Protein AF-A0A9W6SK07-F1 (afdb_monomer_lite)

InterPro domains:
  IPR013619 Domain of unknown function DUF1737 [PF08410] (26-72)

Organism: NCBI:txid1785913

Structure (mmCIF, N/CA/C/O backbone):
data_AF-A0A9W6SK07-F1
#
_entry.id   AF-A0A9W6SK07-F1
#
loop_
_atom_site.group_PDB
_atom_site.id
_atom_site.type_symbol
_atom_site.label_atom_id
_atom_site.label_alt_id
_atom_site.label_comp_id
_atom_site.label_asym_id
_atom_site.label_entity_id
_atom_site.label_seq_id
_atom_site.pdbx_PDB_ins_code
_atom_site.Cartn_x
_atom_site.Cartn_y
_atom_site.Cartn_z
_atom_site.occupancy
_atom_site.B_iso_or_equiv
_atom_site.auth_seq_id
_atom_site.auth_comp_id
_atom_site.auth_asym_id
_atom_site.auth_atom_id
_atom_site.pdbx_PDB_model_num
ATOM 1 N N . MET A 1 1 ? 60.818 29.210 5.467 1.00 47.91 1 MET A N 1
ATOM 2 C CA . MET A 1 1 ? 60.683 27.740 5.362 1.00 47.91 1 MET A CA 1
ATOM 3 C C . MET A 1 1 ? 59.824 27.239 6.520 1.00 47.91 1 MET A C 1
ATOM 5 O O . MET A 1 1 ? 60.347 26.644 7.450 1.00 47.91 1 MET A O 1
ATOM 9 N N . ALA A 1 2 ? 58.528 27.566 6.510 1.00 44.34 2 ALA A N 1
ATOM 10 C CA . ALA A 1 2 ? 57.595 27.171 7.565 1.00 44.34 2 ALA A CA 1
ATOM 11 C C . ALA A 1 2 ? 56.964 25.821 7.204 1.00 44.34 2 ALA A C 1
ATOM 13 O O . ALA A 1 2 ? 56.431 25.675 6.106 1.00 44.34 2 ALA A O 1
ATOM 14 N N . GLY A 1 3 ? 57.094 24.852 8.106 1.00 46.78 3 GLY A N 1
ATOM 15 C CA . GLY A 1 3 ? 56.412 23.567 8.042 1.00 46.78 3 GLY A CA 1
ATOM 16 C C . GLY A 1 3 ? 55.147 23.568 8.891 1.00 46.78 3 GLY A C 1
ATOM 17 O O . GLY A 1 3 ? 55.148 24.185 9.950 1.00 46.78 3 GLY A O 1
ATOM 18 N N . THR A 1 4 ? 54.138 22.869 8.376 1.00 46.56 4 THR A N 1
ATOM 19 C CA . THR A 1 4 ? 52.907 22.284 8.953 1.00 46.56 4 THR A CA 1
ATOM 20 C C . THR A 1 4 ? 51.986 22.088 7.738 1.00 46.56 4 THR A C 1
ATOM 22 O O . THR A 1 4 ? 52.040 22.875 6.802 1.00 46.56 4 THR A O 1
ATOM 25 N N . ASP A 1 5 ? 51.129 21.096 7.582 1.00 39.66 5 ASP A N 1
ATOM 26 C CA . ASP A 1 5 ? 50.663 19.962 8.368 1.00 39.66 5 ASP A CA 1
ATOM 27 C C . ASP A 1 5 ? 49.696 19.204 7.424 1.00 39.66 5 ASP A C 1
ATOM 29 O O . ASP A 1 5 ? 49.327 19.718 6.365 1.00 39.66 5 ASP A O 1
ATOM 33 N N . ALA A 1 6 ? 49.264 18.016 7.827 1.00 44.09 6 ALA A N 1
ATOM 34 C CA . ALA A 1 6 ? 48.234 17.191 7.208 1.00 44.09 6 ALA A CA 1
ATOM 35 C C . ALA A 1 6 ? 48.652 16.445 5.933 1.00 44.09 6 ALA A C 1
ATOM 37 O O . ALA A 1 6 ? 48.285 16.753 4.799 1.00 44.09 6 ALA A O 1
ATOM 38 N N . THR A 1 7 ? 49.321 15.321 6.175 1.00 49.91 7 THR A N 1
ATOM 39 C CA . THR A 1 7 ? 49.027 14.053 5.505 1.00 49.91 7 THR A CA 1
ATOM 40 C C . THR A 1 7 ? 47.510 13.918 5.304 1.00 49.91 7 THR A C 1
ATOM 42 O O . THR A 1 7 ? 46.787 13.498 6.206 1.00 49.91 7 THR A O 1
ATOM 45 N N . GLN A 1 8 ? 47.014 14.288 4.123 1.00 52.69 8 GLN A N 1
ATOM 46 C CA . GLN A 1 8 ? 45.656 13.980 3.688 1.00 52.69 8 GLN A CA 1
ATOM 47 C C . GLN A 1 8 ? 45.598 12.475 3.408 1.00 52.69 8 GLN A C 1
ATOM 49 O O . GLN A 1 8 ? 45.748 12.017 2.277 1.00 52.69 8 GLN A O 1
ATOM 54 N N . VAL A 1 9 ? 45.436 11.689 4.467 1.00 59.44 9 VAL A N 1
ATOM 55 C CA . VAL A 1 9 ? 45.020 10.295 4.347 1.00 59.44 9 VAL A CA 1
ATOM 56 C C . VAL A 1 9 ? 43.583 10.332 3.816 1.00 59.44 9 VAL A C 1
ATOM 58 O O . VAL A 1 9 ? 42.732 10.946 4.464 1.00 59.44 9 VAL A O 1
ATOM 61 N N . PRO A 1 10 ? 43.272 9.744 2.648 1.00 46.72 10 PRO A N 1
ATOM 62 C CA . PRO A 1 10 ? 41.904 9.740 2.158 1.00 46.72 10 PRO A CA 1
ATOM 63 C C . PRO A 1 10 ? 41.055 8.896 3.112 1.00 46.72 10 PRO A C 1
ATOM 65 O O . PRO A 1 10 ? 41.297 7.701 3.289 1.00 46.72 10 PRO A O 1
ATOM 68 N N . LEU A 1 11 ? 40.079 9.528 3.766 1.00 56.06 11 LEU A N 1
ATOM 69 C CA . LEU A 1 11 ? 39.110 8.823 4.597 1.00 56.06 11 LEU A CA 1
ATOM 70 C C . LEU A 1 11 ? 38.240 7.917 3.702 1.00 56.06 11 LEU A C 1
ATOM 72 O O . LEU A 1 11 ? 37.855 8.334 2.607 1.00 56.06 11 LEU A O 1
ATOM 76 N N . PRO A 1 12 ? 37.889 6.696 4.146 1.00 56.44 12 PRO A N 1
ATOM 77 C CA . PRO A 1 12 ? 37.256 5.675 3.306 1.00 56.44 12 PRO A CA 1
ATOM 78 C C . PRO A 1 12 ? 35.774 5.913 2.965 1.00 56.44 12 PRO A C 1
ATOM 80 O O . PRO A 1 12 ? 35.112 4.987 2.506 1.00 56.44 12 PRO A O 1
ATOM 83 N N . TRP A 1 13 ? 35.232 7.119 3.153 1.00 64.31 13 TRP A N 1
ATOM 84 C CA . TRP A 1 13 ? 33.907 7.478 2.639 1.00 64.31 13 TRP A CA 1
ATOM 85 C C . TRP A 1 13 ? 33.679 8.996 2.704 1.00 64.31 13 TRP A C 1
ATOM 87 O O . TRP A 1 13 ? 33.288 9.552 3.725 1.00 64.31 13 TRP A O 1
ATOM 97 N N . HIS A 1 14 ? 33.869 9.685 1.580 1.00 53.81 14 HIS A N 1
ATOM 98 C CA . HIS A 1 14 ? 33.173 10.944 1.329 1.00 53.81 14 HIS A CA 1
ATOM 99 C C . HIS A 1 14 ? 31.969 10.621 0.442 1.00 53.81 14 HIS A C 1
ATOM 101 O O . HIS A 1 14 ? 32.173 10.273 -0.724 1.00 53.81 14 HIS A O 1
ATOM 107 N N . PRO A 1 15 ? 30.720 10.725 0.926 1.00 53.84 15 PRO A N 1
ATOM 108 C CA . PRO A 1 15 ? 29.573 10.763 0.040 1.00 53.84 15 PRO A CA 1
ATOM 109 C C . PRO A 1 15 ? 29.569 12.146 -0.618 1.00 53.84 15 PRO A C 1
ATOM 111 O O . PRO A 1 15 ? 28.877 13.067 -0.189 1.00 53.84 15 PRO A O 1
ATOM 114 N N . GLY A 1 16 ? 30.422 12.314 -1.633 1.00 46.28 16 GLY A N 1
ATOM 115 C CA . GLY A 1 16 ? 30.288 13.401 -2.590 1.00 46.28 16 GLY A CA 1
ATOM 116 C C . GLY A 1 16 ? 28.865 13.381 -3.140 1.00 46.28 16 GLY A C 1
ATOM 117 O O . GLY A 1 16 ? 28.356 12.311 -3.464 1.00 46.28 16 GLY A O 1
ATOM 118 N N . GLY A 1 17 ? 28.240 14.561 -3.145 1.00 49.25 17 GLY A N 1
ATOM 119 C CA . GLY A 1 17 ? 26.863 14.857 -3.537 1.00 49.25 17 GLY A CA 1
ATOM 120 C C . GLY A 1 17 ? 26.086 13.700 -4.154 1.00 49.25 17 GLY A C 1
ATOM 121 O O . GLY A 1 17 ? 26.237 13.403 -5.337 1.00 49.25 17 GLY A O 1
ATOM 122 N N . VAL A 1 18 ? 25.194 13.105 -3.362 1.00 50.12 18 VAL A N 1
ATOM 123 C CA . VAL A 1 18 ? 24.133 12.253 -3.894 1.00 50.12 18 VAL A CA 1
ATOM 124 C C . VAL A 1 18 ? 23.152 13.187 -4.605 1.00 50.12 18 VAL A C 1
ATOM 126 O O . VAL A 1 18 ? 22.171 13.647 -4.028 1.00 50.12 18 VAL A O 1
ATOM 129 N N . THR A 1 19 ? 23.441 13.552 -5.852 1.00 48.47 19 THR A N 1
ATOM 130 C CA . THR A 1 19 ? 22.389 14.030 -6.746 1.00 48.47 19 THR A CA 1
ATOM 131 C C . THR A 1 19 ? 21.385 12.893 -6.818 1.00 48.47 19 THR A C 1
ATOM 133 O O . THR A 1 19 ? 21.758 11.757 -7.113 1.00 48.47 19 THR A O 1
ATOM 136 N N . HIS A 1 20 ? 20.141 13.162 -6.415 1.00 51.88 20 HIS A N 1
ATOM 137 C CA . HIS A 1 20 ? 19.074 12.173 -6.384 1.00 51.88 20 HIS A CA 1
ATOM 138 C C . HIS A 1 20 ? 19.005 11.510 -7.755 1.00 51.88 20 HIS A C 1
ATOM 140 O O . HIS A 1 20 ? 18.446 12.053 -8.707 1.00 51.88 20 HIS A O 1
ATOM 146 N N . ILE A 1 21 ? 19.582 10.315 -7.868 1.00 49.66 21 ILE A N 1
ATOM 147 C CA . ILE A 1 21 ? 19.198 9.412 -8.928 1.00 49.66 21 ILE A CA 1
ATOM 148 C C . ILE A 1 21 ? 17.754 9.107 -8.563 1.00 49.66 21 ILE A C 1
ATOM 150 O O . ILE A 1 21 ? 17.498 8.257 -7.711 1.00 49.66 21 ILE A O 1
ATOM 154 N N . GLU A 1 22 ? 16.811 9.846 -9.146 1.00 56.78 22 GLU A N 1
ATOM 155 C CA . GLU A 1 22 ? 15.392 9.507 -9.130 1.00 56.78 22 GLU A CA 1
ATOM 156 C C . GLU A 1 22 ? 15.208 8.232 -9.963 1.00 56.78 22 GLU A C 1
ATOM 158 O O . GLU A 1 22 ? 14.622 8.206 -11.045 1.00 56.78 22 GLU A O 1
ATOM 163 N N . ALA A 1 23 ? 15.847 7.157 -9.514 1.00 60.47 23 ALA A N 1
ATOM 164 C CA . ALA A 1 23 ? 15.542 5.811 -9.907 1.00 60.47 23 ALA A CA 1
ATOM 165 C C . ALA A 1 23 ? 14.227 5.499 -9.205 1.00 60.47 23 ALA A C 1
ATOM 167 O O . ALA A 1 23 ? 14.150 5.504 -7.973 1.00 60.47 23 ALA A O 1
ATOM 168 N N . ARG A 1 24 ? 13.176 5.273 -9.995 1.00 77.94 24 ARG A N 1
ATOM 169 C CA . ARG A 1 24 ? 11.880 4.850 -9.471 1.00 77.94 24 ARG A CA 1
ATOM 170 C C . ARG A 1 24 ? 12.101 3.637 -8.570 1.00 77.94 24 ARG A C 1
ATOM 172 O O . ARG A 1 24 ? 12.587 2.599 -9.020 1.00 77.94 24 ARG A O 1
ATOM 179 N N . LEU A 1 25 ? 11.782 3.785 -7.283 1.00 88.06 25 LEU A N 1
ATOM 180 C CA . LEU A 1 25 ? 11.914 2.699 -6.317 1.00 88.06 25 LE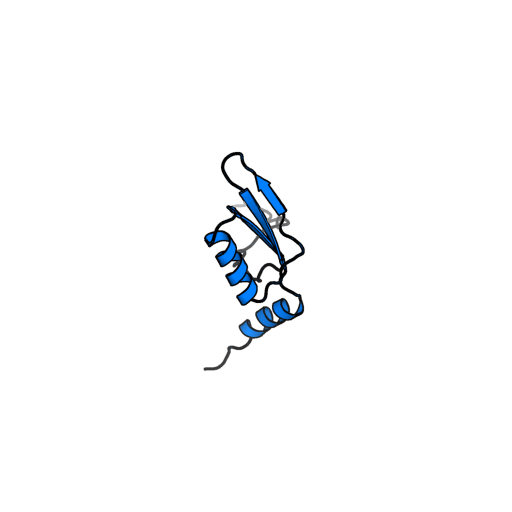U A CA 1
ATOM 181 C C . LEU A 1 25 ? 11.088 1.510 -6.800 1.00 88.06 25 LEU A C 1
ATOM 183 O O . LEU A 1 25 ? 9.891 1.658 -7.036 1.00 88.06 25 LEU A O 1
ATOM 187 N N . ARG A 1 26 ? 11.708 0.333 -6.933 1.00 92.31 26 ARG A N 1
ATOM 188 C CA . ARG A 1 26 ? 11.012 -0.872 -7.417 1.00 92.31 26 ARG A CA 1
ATOM 189 C C . ARG A 1 26 ? 9.984 -1.432 -6.446 1.00 92.31 26 ARG A C 1
ATOM 191 O O . ARG A 1 26 ? 9.222 -2.311 -6.813 1.00 92.31 26 ARG A O 1
ATOM 198 N N . TYR A 1 27 ? 9.987 -0.956 -5.214 1.00 94.50 27 TYR A N 1
ATOM 199 C CA . TYR A 1 27 ? 9.084 -1.398 -4.174 1.00 94.50 27 TYR A CA 1
ATOM 200 C C . TYR A 1 27 ? 8.658 -0.192 -3.356 1.00 94.50 27 TYR A C 1
ATOM 202 O O . TYR A 1 27 ? 9.496 0.635 -2.980 1.00 94.50 27 TYR A O 1
ATOM 210 N N . ARG A 1 28 ? 7.359 -0.091 -3.100 1.00 95.12 28 ARG A N 1
ATOM 211 C CA . ARG A 1 28 ? 6.759 0.944 -2.263 1.00 95.12 28 ARG A CA 1
ATOM 212 C C . ARG A 1 28 ? 5.678 0.307 -1.405 1.00 95.12 28 ARG A C 1
ATOM 214 O O . ARG A 1 28 ? 4.912 -0.514 -1.893 1.00 95.12 28 ARG A O 1
ATOM 221 N N . VAL A 1 29 ? 5.592 0.714 -0.145 1.00 97.69 29 VAL A N 1
ATOM 222 C CA . VAL A 1 29 ? 4.443 0.401 0.712 1.00 97.69 29 VAL A CA 1
ATOM 223 C C . VAL A 1 29 ? 3.729 1.703 0.998 1.00 97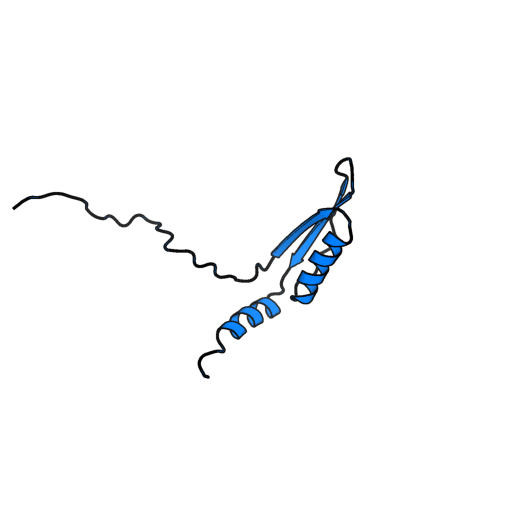.69 29 VAL A C 1
ATOM 225 O O . VAL A 1 29 ? 4.337 2.634 1.524 1.00 97.69 29 VAL A O 1
ATOM 228 N N . LEU A 1 30 ? 2.455 1.771 0.630 1.00 97.75 30 LEU A N 1
ATOM 229 C CA . LEU A 1 30 ? 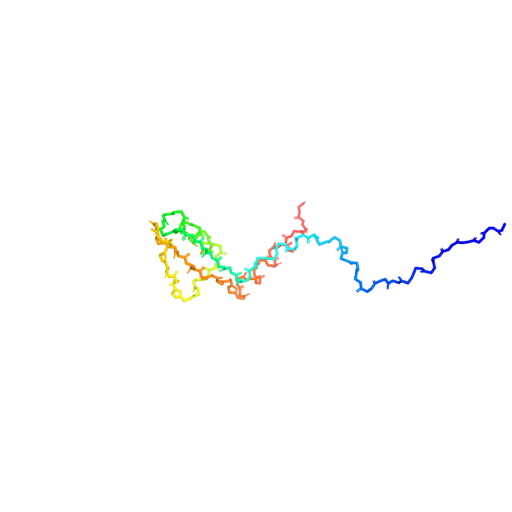1.579 2.858 1.030 1.00 97.75 30 LEU A CA 1
ATOM 230 C C . LEU A 1 30 ? 0.815 2.432 2.272 1.00 97.75 30 LEU A C 1
ATOM 232 O O . LEU A 1 30 ? 0.270 1.330 2.315 1.00 97.75 30 LEU A O 1
ATOM 236 N N . THR A 1 31 ? 0.747 3.323 3.2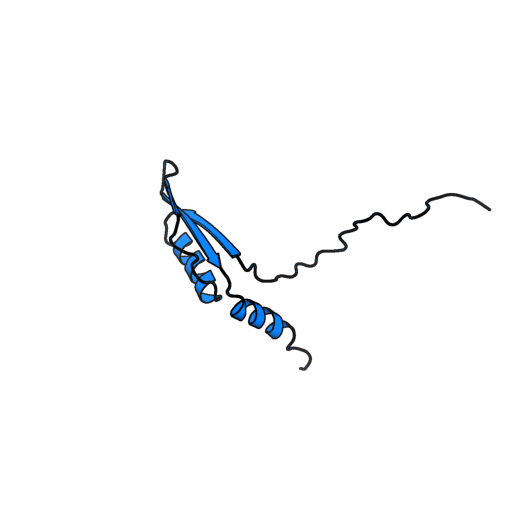54 1.00 97.81 31 THR A N 1
ATOM 237 C CA . THR A 1 31 ? -0.110 3.167 4.426 1.00 97.81 31 THR A CA 1
ATOM 238 C C . THR A 1 31 ? -1.016 4.383 4.582 1.00 97.81 31 THR A C 1
ATOM 240 O O . THR A 1 31 ? -0.697 5.480 4.111 1.00 97.81 31 THR A O 1
ATOM 243 N N . GLY A 1 32 ? -2.181 4.193 5.188 1.00 97.38 32 GLY A N 1
ATOM 244 C CA . GLY A 1 32 ? -3.118 5.279 5.457 1.00 97.38 32 GLY A CA 1
ATOM 245 C C . GLY A 1 32 ? -4.514 4.769 5.796 1.00 97.38 32 GLY A C 1
ATOM 246 O O . GLY A 1 32 ? -4.720 3.560 5.822 1.00 97.38 32 GLY A O 1
ATOM 247 N N . PRO A 1 33 ? -5.464 5.669 6.081 1.00 97.75 33 PRO A N 1
ATOM 248 C CA . PRO A 1 33 ? -6.852 5.291 6.314 1.00 97.75 33 PRO A CA 1
ATOM 249 C C . PRO A 1 33 ? -7.470 4.578 5.110 1.00 97.75 33 PRO A C 1
ATOM 251 O O . PRO A 1 33 ? -7.081 4.842 3.973 1.00 97.75 33 PRO A O 1
ATOM 254 N N . ASP A 1 34 ? -8.452 3.716 5.360 1.00 97.31 34 ASP A N 1
ATOM 255 C C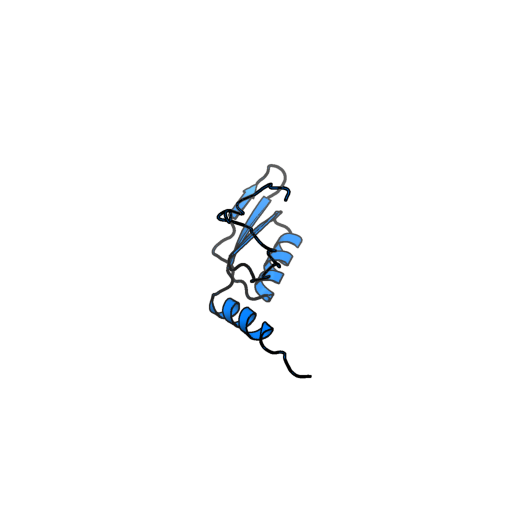A . ASP A 1 34 ? -9.285 3.126 4.307 1.00 97.31 34 ASP A CA 1
ATOM 256 C C . ASP A 1 34 ? -10.267 4.171 3.756 1.00 97.31 34 ASP A C 1
ATOM 258 O O . ASP A 1 34 ? -11.416 4.280 4.190 1.00 97.31 34 ASP A O 1
ATOM 262 N N . ASP A 1 35 ? -9.769 5.025 2.861 1.00 97.50 35 ASP A N 1
ATOM 263 C CA . ASP A 1 35 ? -10.523 6.123 2.270 1.00 97.50 35 ASP A CA 1
ATOM 264 C C . ASP A 1 35 ? -10.211 6.340 0.779 1.00 97.50 35 ASP A C 1
ATOM 266 O O . ASP A 1 35 ? -9.308 5.751 0.176 1.00 97.50 35 ASP A O 1
ATOM 270 N N . ALA A 1 36 ? -10.985 7.234 0.159 1.00 98.06 36 ALA A N 1
ATOM 271 C CA . ALA A 1 36 ? -10.825 7.579 -1.249 1.00 98.06 36 ALA A CA 1
ATOM 272 C C . ALA A 1 36 ? -9.457 8.213 -1.563 1.00 98.06 36 ALA A C 1
ATOM 274 O O . ALA A 1 36 ? -9.016 8.175 -2.714 1.00 98.06 36 ALA A O 1
ATOM 275 N N . GLU A 1 37 ? -8.785 8.821 -0.581 1.00 97.81 37 GLU A N 1
ATOM 276 C CA . GLU A 1 37 ? -7.465 9.408 -0.783 1.00 97.81 37 GLU A CA 1
ATOM 277 C C . GLU A 1 37 ? -6.387 8.335 -0.895 1.00 97.81 37 GLU A C 1
ATOM 279 O O . GLU A 1 37 ? -5.561 8.390 -1.811 1.00 97.81 37 GLU A O 1
ATOM 284 N N . PHE A 1 38 ? -6.439 7.330 -0.022 1.00 97.44 38 PHE A N 1
ATOM 285 C CA . PHE A 1 38 ? -5.584 6.156 -0.100 1.00 97.44 38 PHE A CA 1
ATOM 286 C C . PHE A 1 38 ? -5.775 5.420 -1.428 1.00 97.44 38 PHE A C 1
ATOM 288 O O . PHE A 1 38 ? -4.792 5.202 -2.144 1.00 97.44 38 PHE A O 1
ATOM 295 N N . CYS A 1 39 ? -7.026 5.133 -1.806 1.00 97.38 39 CYS A N 1
ATOM 296 C CA . CYS A 1 39 ? -7.342 4.489 -3.083 1.00 97.38 39 CYS A CA 1
ATOM 297 C C . CYS A 1 39 ? -6.758 5.262 -4.271 1.00 97.38 39 CYS A C 1
ATOM 299 O O . CYS A 1 39 ? -6.114 4.667 -5.131 1.00 97.38 39 CYS A O 1
ATOM 301 N N . ARG A 1 40 ? -6.883 6.596 -4.285 1.00 98.31 40 ARG A N 1
ATOM 302 C CA . ARG A 1 40 ? -6.318 7.435 -5.353 1.00 98.31 40 ARG A CA 1
ATOM 303 C C . ARG A 1 40 ? -4.797 7.336 -5.441 1.00 98.31 40 ARG A C 1
ATOM 305 O O . ARG A 1 40 ? -4.266 7.254 -6.542 1.00 98.31 40 ARG A O 1
ATOM 312 N N . ARG A 1 41 ? -4.082 7.339 -4.308 1.00 97.62 41 ARG A N 1
ATOM 313 C CA . ARG A 1 41 ? -2.613 7.198 -4.313 1.00 97.62 41 ARG A CA 1
ATOM 314 C C . ARG A 1 41 ? -2.178 5.838 -4.862 1.00 97.62 41 ARG A C 1
ATOM 316 O O . ARG A 1 41 ? -1.185 5.773 -5.582 1.00 97.62 41 ARG A O 1
ATOM 323 N N . VAL A 1 42 ? -2.919 4.775 -4.547 1.00 97.50 42 VAL A N 1
ATOM 324 C CA . VAL A 1 42 ? -2.691 3.442 -5.124 1.00 97.50 42 VAL A CA 1
ATOM 325 C C . VAL A 1 42 ? -2.943 3.463 -6.635 1.00 97.50 42 VAL A C 1
ATOM 327 O O . VAL A 1 42 ? -2.073 3.022 -7.381 1.00 97.50 42 VAL A O 1
ATOM 330 N N . SER A 1 43 ? -4.063 4.037 -7.093 1.00 97.50 43 SER A N 1
ATOM 331 C CA . SER A 1 43 ? -4.384 4.166 -8.524 1.00 97.50 43 SER A CA 1
ATOM 332 C C . SER A 1 43 ? -3.304 4.907 -9.311 1.00 97.50 43 SER A C 1
ATOM 334 O O . SER A 1 43 ? -2.886 4.414 -10.351 1.00 97.50 43 SER A O 1
ATOM 336 N N . ILE A 1 44 ? -2.791 6.027 -8.791 1.00 97.12 44 ILE A N 1
ATOM 337 C CA . ILE A 1 44 ? -1.720 6.800 -9.445 1.00 97.12 44 ILE A CA 1
ATOM 338 C C . ILE A 1 44 ? -0.467 5.938 -9.646 1.00 97.12 44 ILE A C 1
ATOM 340 O O . ILE A 1 44 ? 0.110 5.916 -10.727 1.00 97.12 44 ILE A O 1
ATOM 344 N N . LEU A 1 45 ? -0.054 5.172 -8.630 1.00 95.44 45 LEU A N 1
ATOM 345 C CA . LEU A 1 45 ? 1.096 4.280 -8.791 1.00 95.44 45 LEU A CA 1
ATOM 346 C C . LEU A 1 45 ? 0.815 3.157 -9.797 1.00 95.44 45 LEU A C 1
ATOM 348 O O . LEU A 1 45 ? 1.722 2.761 -10.527 1.00 95.44 45 LEU A O 1
ATOM 352 N N . MET A 1 46 ? -0.415 2.647 -9.854 1.00 95.88 46 MET A N 1
ATOM 353 C CA . MET A 1 46 ? -0.792 1.655 -10.862 1.00 95.88 46 MET A CA 1
ATOM 354 C C . MET A 1 46 ? -0.723 2.229 -12.283 1.00 95.88 46 MET A C 1
ATOM 356 O O . MET A 1 46 ? -0.206 1.566 -13.179 1.00 95.88 46 MET A O 1
ATOM 360 N N . GLU 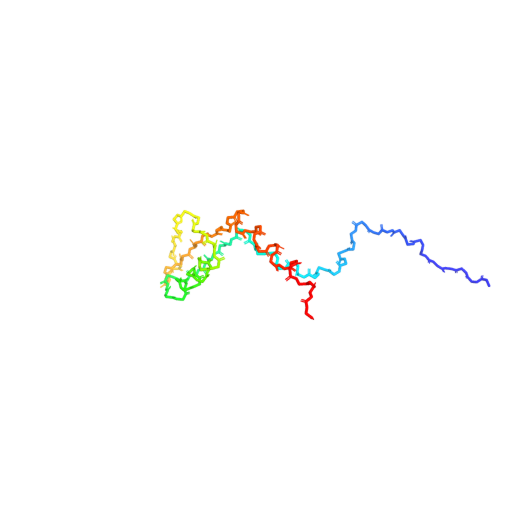A 1 47 ? -1.168 3.470 -12.480 1.00 95.31 47 GLU A N 1
ATOM 361 C CA . GLU A 1 47 ? -1.040 4.199 -13.751 1.00 95.31 47 GLU A CA 1
ATOM 362 C C . GLU A 1 47 ? 0.428 4.434 -14.136 1.00 95.31 47 GLU A C 1
ATOM 364 O O . GLU A 1 47 ? 0.786 4.312 -15.307 1.00 95.31 47 GLU A O 1
ATOM 369 N N . ASP A 1 48 ? 1.306 4.650 -13.153 1.00 91.81 48 ASP A N 1
ATOM 370 C CA . ASP A 1 48 ? 2.754 4.741 -13.370 1.00 91.81 48 ASP A CA 1
ATOM 371 C C . ASP A 1 48 ? 3.398 3.389 -13.759 1.00 91.81 48 ASP A C 1
ATOM 373 O O . ASP A 1 48 ? 4.599 3.325 -14.048 1.00 91.81 48 ASP A O 1
ATOM 377 N N . GLY A 1 49 ? 2.647 2.285 -13.757 1.00 93.69 49 GLY A N 1
ATOM 378 C CA . GLY A 1 49 ? 3.126 0.942 -14.098 1.00 93.69 49 GLY A CA 1
ATOM 379 C C . GLY A 1 49 ? 3.594 0.117 -12.899 1.00 93.69 49 GLY A C 1
ATOM 380 O O . GLY A 1 49 ? 4.303 -0.873 -13.077 1.00 93.69 49 GLY A O 1
ATOM 381 N N . TYR A 1 50 ? 3.248 0.518 -11.673 1.00 95.44 50 TYR A N 1
ATOM 382 C CA . TYR A 1 50 ? 3.372 -0.380 -10.527 1.00 95.44 50 TYR A CA 1
ATOM 383 C C . TYR A 1 50 ? 2.240 -1.416 -10.514 1.00 95.44 50 TYR A C 1
ATOM 385 O O . TYR A 1 50 ? 1.117 -1.163 -10.937 1.00 95.44 50 TYR A O 1
ATOM 393 N N . GLU A 1 51 ? 2.518 -2.574 -9.932 1.00 96.88 51 GLU A N 1
ATOM 394 C CA . GLU A 1 51 ? 1.561 -3.654 -9.722 1.00 96.88 51 GLU A CA 1
ATOM 395 C C . GLU A 1 51 ? 1.336 -3.885 -8.227 1.00 96.88 51 GLU A C 1
ATOM 397 O O . GLU A 1 51 ? 2.239 -3.687 -7.406 1.00 96.88 51 GLU A O 1
ATOM 402 N N . LEU A 1 52 ? 0.129 -4.324 -7.859 1.00 97.81 52 LEU A N 1
ATOM 403 C CA . LEU A 1 52 ? -0.185 -4.692 -6.481 1.00 97.81 52 LEU A CA 1
ATOM 404 C C . LEU A 1 52 ? 0.576 -5.957 -6.088 1.00 97.81 52 LEU A C 1
ATOM 406 O O . LEU A 1 52 ? 0.481 -6.994 -6.744 1.00 97.81 52 LEU A O 1
ATOM 410 N N . HIS A 1 53 ? 1.292 -5.890 -4.972 1.00 97.44 53 HIS A N 1
ATOM 411 C CA . HIS A 1 53 ? 1.956 -7.050 -4.404 1.00 97.44 53 HIS A CA 1
ATOM 412 C C . HIS A 1 53 ? 1.056 -7.715 -3.357 1.00 97.44 53 HIS A C 1
ATOM 414 O O . HIS A 1 53 ? 1.085 -7.364 -2.174 1.00 97.44 53 HIS A O 1
ATOM 420 N N . GLY A 1 54 ? 0.278 -8.700 -3.809 1.00 96.50 54 GLY A N 1
ATOM 421 C CA . GLY A 1 54 ? -0.627 -9.473 -2.960 1.00 96.50 54 GLY A CA 1
ATOM 422 C C . GLY A 1 54 ? -1.780 -8.647 -2.380 1.00 96.50 54 GLY A C 1
ATOM 423 O O . GLY A 1 54 ? -2.053 -7.527 -2.814 1.00 96.50 54 GLY A O 1
ATOM 424 N N . SER A 1 55 ? -2.466 -9.231 -1.397 1.00 97.44 55 SER A N 1
ATOM 425 C CA . SER A 1 55 ? -3.610 -8.601 -0.734 1.00 97.44 55 SER A CA 1
ATOM 426 C C . SER A 1 55 ? -3.183 -7.473 0.217 1.00 97.44 55 SER A C 1
ATOM 428 O O . SER A 1 55 ? -2.130 -7.583 0.856 1.00 97.44 55 SER A O 1
ATOM 430 N N . PRO A 1 56 ? -4.011 -6.424 0.381 1.00 97.25 56 PRO A N 1
ATOM 431 C CA . PRO A 1 56 ? -3.771 -5.390 1.379 1.00 97.25 56 PRO A CA 1
ATOM 432 C C . PRO A 1 56 ? -3.808 -5.971 2.793 1.00 97.25 56 PRO A C 1
ATOM 434 O O . PRO A 1 56 ? -4.548 -6.913 3.085 1.00 97.25 56 PRO A O 1
ATOM 437 N N . SER A 1 57 ? -3.035 -5.369 3.692 1.00 98.06 57 SER A N 1
ATOM 438 C CA . SER A 1 57 ? -3.140 -5.610 5.132 1.00 98.06 57 SER A CA 1
ATOM 439 C C . SER A 1 57 ? -4.013 -4.534 5.767 1.00 98.06 57 SER A C 1
ATOM 441 O O . SER A 1 57 ? -3.817 -3.350 5.504 1.00 98.06 57 SER A O 1
ATOM 443 N N . LEU A 1 58 ? -4.958 -4.940 6.612 1.00 97.75 58 LEU A N 1
ATOM 444 C CA . LEU A 1 58 ? -5.885 -4.047 7.305 1.00 97.75 58 LEU A CA 1
ATOM 445 C C . LEU A 1 58 ? -5.694 -4.182 8.814 1.00 97.75 58 LEU A C 1
ATOM 447 O O . LEU A 1 58 ? -5.614 -5.293 9.338 1.00 97.75 58 LEU A O 1
ATOM 451 N N . THR A 1 59 ? -5.646 -3.056 9.515 1.00 97.81 59 THR A N 1
ATOM 452 C CA . THR A 1 59 ? -5.657 -3.001 10.981 1.00 97.81 59 THR A CA 1
ATOM 453 C C . THR A 1 59 ? -6.555 -1.864 11.449 1.00 97.81 59 THR A C 1
ATOM 455 O O . THR A 1 59 ? -6.790 -0.922 10.703 1.00 97.81 59 THR A O 1
ATOM 458 N N . HIS A 1 60 ? -7.078 -1.930 12.668 1.00 96.88 60 HIS A N 1
ATOM 459 C CA . HIS A 1 60 ? -7.880 -0.853 13.246 1.00 96.88 60 HIS A CA 1
ATOM 460 C C . HIS A 1 60 ? -7.044 -0.111 14.293 1.00 96.88 60 HIS A C 1
ATOM 462 O O . HIS A 1 60 ? -6.539 -0.741 15.222 1.00 96.88 60 HIS A O 1
ATOM 468 N N . ASP A 1 61 ? -6.894 1.210 14.167 1.00 93.81 61 ASP A N 1
ATOM 469 C CA . ASP A 1 61 ? -6.074 2.025 15.089 1.00 93.81 61 ASP A CA 1
ATOM 470 C C . ASP A 1 61 ? -6.828 2.481 16.355 1.00 93.81 61 ASP A C 1
ATOM 472 O O . ASP A 1 61 ? -6.271 3.166 17.210 1.00 93.81 61 ASP A O 1
ATOM 476 N N . GLY A 1 62 ? -8.100 2.091 16.484 1.00 95.88 62 GLY A N 1
ATOM 477 C CA . GLY A 1 62 ? -9.001 2.519 17.558 1.00 95.88 62 GLY A CA 1
ATOM 478 C C . GLY A 1 62 ? -9.974 3.621 17.136 1.00 95.88 62 GLY A C 1
ATOM 479 O O . GLY A 1 62 ? -10.973 3.825 17.822 1.00 95.88 62 GLY A O 1
ATOM 480 N N . GLN A 1 63 ? -9.746 4.272 15.994 1.00 95.44 63 GLN A N 1
ATOM 481 C CA . GLN A 1 63 ? -10.640 5.284 15.422 1.00 95.44 63 GLN A CA 1
ATOM 482 C C . GLN A 1 63 ? -11.083 4.944 13.997 1.00 95.44 63 GLN A C 1
ATOM 484 O O . GLN A 1 63 ? -12.205 5.272 13.609 1.00 95.44 63 GLN A O 1
ATOM 489 N N . ARG A 1 64 ? -10.210 4.320 13.207 1.00 96.25 64 ARG A N 1
ATOM 490 C CA . ARG A 1 64 ? -10.439 4.005 11.796 1.00 96.25 64 ARG A CA 1
ATOM 491 C C . ARG A 1 64 ? -9.644 2.778 11.363 1.00 96.25 64 ARG A C 1
ATOM 493 O O . ARG A 1 64 ? -8.693 2.347 12.018 1.00 96.25 64 ARG A O 1
ATOM 500 N N . VAL A 1 65 ? -10.035 2.226 10.220 1.00 97.88 65 VAL A N 1
ATOM 501 C CA . VAL A 1 65 ? -9.260 1.189 9.538 1.00 97.88 65 VAL A CA 1
ATOM 502 C C . VAL A 1 65 ? -8.067 1.842 8.847 1.00 97.88 65 VAL A C 1
ATOM 504 O O . VAL A 1 65 ? -8.216 2.828 8.128 1.00 97.88 65 VAL A O 1
ATOM 507 N N . ILE A 1 66 ? -6.887 1.282 9.081 1.00 98.19 66 ILE A N 1
ATOM 508 C CA . ILE A 1 66 ? -5.631 1.606 8.423 1.00 98.19 66 ILE A CA 1
ATOM 509 C C . ILE A 1 66 ? -5.288 0.469 7.466 1.00 98.19 66 ILE A C 1
ATOM 511 O O . ILE A 1 66 ? -5.215 -0.699 7.857 1.00 98.19 66 ILE A O 1
ATOM 515 N N . VAL A 1 67 ? -5.048 0.837 6.216 1.00 98.38 67 VAL A N 1
ATOM 516 C CA . VAL A 1 67 ? -4.627 -0.043 5.134 1.00 98.38 67 VAL A CA 1
ATOM 517 C C . VAL A 1 67 ? -3.125 0.082 4.946 1.00 98.38 67 VAL A C 1
ATOM 519 O O . VAL A 1 67 ? -2.562 1.176 5.017 1.00 98.38 67 VAL A O 1
ATOM 522 N N . ALA A 1 68 ? -2.479 -1.038 4.657 1.00 98.19 68 ALA A N 1
ATOM 523 C CA . ALA A 1 68 ? -1.156 -1.090 4.070 1.00 98.19 68 ALA A CA 1
ATOM 524 C C . ALA A 1 68 ? -1.222 -1.884 2.762 1.00 98.19 68 ALA A C 1
ATOM 526 O O . ALA A 1 68 ? -1.649 -3.039 2.755 1.00 98.19 68 ALA A O 1
ATOM 527 N N . GLN A 1 69 ? -0.775 -1.277 1.664 1.00 98.56 69 GLN A N 1
ATOM 528 C CA . GLN A 1 69 ? -0.676 -1.930 0.361 1.00 98.56 69 GLN A CA 1
ATOM 529 C C . GLN A 1 69 ? 0.753 -1.815 -0.158 1.00 98.56 69 GLN A C 1
ATOM 531 O O . GLN A 1 69 ? 1.300 -0.718 -0.290 1.00 98.56 69 GLN A O 1
ATOM 536 N N . ALA A 1 70 ? 1.348 -2.962 -0.471 1.00 98.25 70 ALA A N 1
ATOM 537 C CA . ALA A 1 70 ? 2.625 -3.032 -1.160 1.00 98.25 70 ALA A CA 1
ATOM 538 C C . ALA A 1 70 ? 2.412 -2.963 -2.678 1.00 98.25 70 ALA A C 1
ATOM 540 O O . ALA A 1 70 ? 1.497 -3.592 -3.216 1.00 98.25 70 ALA A O 1
ATOM 541 N N . LEU A 1 71 ? 3.273 -2.213 -3.359 1.00 97.88 71 LEU A N 1
ATOM 542 C CA . LEU A 1 71 ? 3.321 -2.090 -4.808 1.00 97.88 71 LEU A CA 1
ATOM 543 C C . LEU A 1 71 ? 4.746 -2.323 -5.310 1.00 97.88 71 LEU A C 1
ATOM 545 O O . LEU A 1 71 ? 5.718 -1.839 -4.717 1.00 97.88 71 LEU A O 1
ATOM 549 N N . VAL A 1 72 ? 4.865 -3.040 -6.421 1.00 96.88 72 VAL A N 1
ATOM 550 C CA . VAL A 1 72 ? 6.138 -3.361 -7.072 1.00 96.88 72 VAL A CA 1
ATOM 551 C C . VAL A 1 72 ? 6.180 -2.762 -8.468 1.00 96.88 72 VAL A C 1
ATOM 553 O O . VAL A 1 72 ? 5.189 -2.801 -9.180 1.00 96.88 72 VAL A O 1
ATOM 556 N N . LEU A 1 73 ? 7.317 -2.196 -8.868 1.00 94.88 73 LEU A N 1
ATOM 557 C CA . LEU A 1 73 ? 7.570 -1.848 -10.263 1.00 94.88 73 LEU A CA 1
ATOM 558 C C . LEU A 1 73 ? 8.250 -3.051 -10.914 1.00 94.88 73 LEU A C 1
ATOM 560 O O . LEU A 1 73 ? 9.387 -3.371 -10.527 1.00 94.88 73 LEU A O 1
ATOM 564 N N . PRO A 1 74 ? 7.603 -3.720 -11.879 1.00 92.00 74 PRO A N 1
ATOM 565 C CA . PRO A 1 74 ? 8.206 -4.857 -12.543 1.00 92.00 74 PRO A CA 1
ATOM 566 C C . PRO A 1 74 ? 9.543 -4.484 -13.202 1.00 92.00 74 PRO A C 1
ATOM 568 O O . PRO A 1 74 ? 9.705 -3.364 -13.701 1.00 92.00 74 PRO A O 1
ATOM 571 N N . PRO A 1 75 ? 10.524 -5.406 -13.254 1.00 83.88 75 PRO A N 1
ATOM 572 C CA . PRO A 1 75 ? 11.831 -5.126 -13.846 1.00 83.88 75 PRO A CA 1
ATOM 573 C C . PRO A 1 75 ? 11.755 -4.628 -15.293 1.00 83.88 75 PRO A C 1
ATOM 575 O O . PRO A 1 75 ? 12.572 -3.799 -15.684 1.00 83.88 75 PRO A O 1
ATOM 578 N N . TYR A 1 76 ? 10.775 -5.097 -16.071 1.00 78.38 76 TYR A N 1
ATOM 579 C CA . TYR A 1 76 ? 10.608 -4.687 -17.463 1.00 78.38 76 TYR A CA 1
ATOM 580 C C . TYR A 1 76 ? 10.174 -3.217 -17.594 1.00 78.38 76 TYR A C 1
ATOM 582 O O . TYR A 1 76 ? 10.706 -2.519 -18.453 1.00 78.38 76 TYR A O 1
ATOM 590 N N . GLU A 1 77 ? 9.315 -2.703 -16.706 1.00 78.94 77 GLU A N 1
ATOM 591 C CA . GLU A 1 77 ? 8.961 -1.272 -16.667 1.00 78.94 77 GLU A CA 1
ATOM 592 C C . GLU A 1 77 ? 10.098 -0.412 -16.100 1.00 78.94 77 GLU A C 1
ATOM 594 O O . GLU A 1 77 ? 10.381 0.688 -16.585 1.00 78.94 77 GLU A O 1
ATOM 599 N N . ALA A 1 78 ? 10.827 -0.931 -15.107 1.00 66.38 78 ALA A N 1
ATOM 600 C CA . ALA A 1 78 ? 11.967 -0.229 -14.524 1.00 66.38 78 ALA A CA 1
ATOM 601 C C . ALA A 1 78 ? 13.081 0.034 -15.558 1.00 66.38 78 ALA A C 1
ATOM 603 O O . ALA A 1 78 ? 13.732 1.080 -15.510 1.00 66.38 78 ALA A O 1
ATOM 604 N N . VAL A 1 79 ? 13.281 -0.874 -16.521 1.00 61.75 79 VAL A N 1
ATOM 605 C CA . VAL A 1 79 ? 14.248 -0.688 -17.617 1.00 61.75 79 VAL A CA 1
ATOM 606 C C . VAL A 1 79 ? 13.798 0.412 -18.582 1.00 61.75 79 VAL A C 1
ATOM 608 O O . VAL A 1 79 ? 14.622 1.256 -18.939 1.00 61.75 79 VAL A O 1
ATOM 611 N N . ARG A 1 80 ? 12.503 0.483 -18.934 1.00 60.03 80 ARG A N 1
ATOM 612 C CA . ARG A 1 80 ? 11.963 1.540 -19.818 1.00 60.03 80 ARG A CA 1
ATOM 613 C C . ARG A 1 80 ? 12.214 2.933 -19.246 1.00 60.03 80 ARG A C 1
ATOM 615 O O . ARG A 1 80 ? 12.712 3.807 -19.948 1.00 60.03 80 ARG A O 1
ATOM 622 N N . SER A 1 81 ? 12.000 3.095 -17.940 1.00 55.75 81 SER A N 1
ATOM 623 C CA . SER A 1 81 ? 12.237 4.369 -17.245 1.00 55.75 81 SER A CA 1
ATOM 624 C C . SER A 1 81 ? 13.711 4.813 -17.192 1.00 55.75 81 SER A C 1
ATOM 626 O O . SER A 1 81 ? 13.999 5.971 -16.886 1.00 55.75 81 SER A O 1
ATOM 628 N N . ARG A 1 82 ? 14.658 3.908 -17.486 1.00 54.34 82 ARG A N 1
ATOM 629 C CA . ARG A 1 82 ? 16.097 4.207 -17.525 1.00 54.34 82 ARG A CA 1
ATOM 630 C C . ARG A 1 82 ? 16.566 4.618 -18.920 1.00 54.34 82 ARG A C 1
ATOM 632 O O . ARG A 1 82 ? 17.443 5.470 -19.032 1.00 54.34 82 ARG A O 1
ATOM 639 N N . THR A 1 83 ? 15.985 4.028 -19.962 1.00 52.16 83 THR A N 1
ATOM 640 C CA . THR A 1 83 ? 16.360 4.293 -21.358 1.00 52.16 83 THR A CA 1
ATOM 641 C C . THR A 1 83 ? 15.750 5.594 -21.884 1.00 52.16 83 THR A C 1
ATOM 643 O O . THR A 1 83 ? 16.420 6.305 -22.626 1.00 52.16 83 THR A O 1
ATOM 646 N N . ASP A 1 84 ? 14.551 5.961 -21.427 1.00 53.28 84 ASP A N 1
ATOM 647 C CA . ASP A 1 84 ? 13.845 7.182 -21.855 1.00 53.28 84 ASP A CA 1
ATOM 648 C C . ASP A 1 84 ? 14.594 8.479 -21.482 1.00 53.28 84 ASP A C 1
ATOM 650 O O . ASP A 1 84 ? 14.591 9.458 -22.213 1.00 53.28 84 ASP A O 1
ATOM 654 N N . ARG A 1 85 ? 15.380 8.457 -20.396 1.00 53.62 85 ARG A N 1
ATOM 655 C CA . ARG A 1 85 ? 16.198 9.608 -19.969 1.00 53.62 85 ARG A CA 1
ATOM 656 C C . ARG A 1 85 ? 17.531 9.755 -20.718 1.00 53.62 85 ARG A C 1
ATOM 658 O O . ARG A 1 85 ? 18.246 10.723 -20.486 1.00 53.62 85 ARG A O 1
ATOM 665 N N . THR A 1 86 ? 17.897 8.775 -21.550 1.00 53.22 86 THR A N 1
ATOM 666 C CA . THR A 1 86 ? 19.120 8.816 -22.382 1.00 53.22 86 THR A CA 1
ATOM 667 C C . THR A 1 86 ? 18.806 9.236 -23.824 1.00 53.22 86 THR A C 1
ATOM 669 O O . THR A 1 86 ? 19.720 9.447 -24.616 1.00 53.22 86 THR A O 1
ATOM 672 N N . ALA A 1 87 ? 17.526 9.396 -24.168 1.00 50.47 87 ALA A N 1
ATOM 673 C CA . ALA A 1 87 ? 17.086 9.918 -25.453 1.00 50.47 87 ALA A CA 1
ATOM 674 C C . ALA A 1 87 ? 16.769 11.421 -25.353 1.00 50.47 87 ALA A C 1
ATOM 676 O O . ALA A 1 87 ? 15.635 11.828 -25.556 1.00 50.47 87 ALA A O 1
ATOM 677 N N . ASP A 1 88 ? 17.784 12.232 -25.041 1.00 52.88 88 ASP A N 1
ATOM 678 C CA . ASP A 1 88 ? 17.962 13.521 -25.721 1.00 52.88 88 ASP A CA 1
ATOM 679 C C . ASP A 1 88 ? 19.441 13.946 -25.656 1.00 52.88 88 ASP A C 1
ATOM 681 O O . ASP A 1 88 ? 19.968 14.327 -24.606 1.00 52.88 88 ASP A O 1
ATOM 685 N N . PRO A 1 89 ? 20.154 13.786 -26.778 1.00 49.28 89 PRO A N 1
ATOM 686 C CA . PRO A 1 89 ? 20.769 14.957 -27.365 1.00 49.28 89 PRO A CA 1
ATOM 687 C C . PRO A 1 89 ? 20.419 14.981 -28.851 1.00 49.28 89 PRO A C 1
ATOM 689 O O . PRO A 1 89 ? 21.044 14.260 -29.627 1.00 49.28 89 PRO A O 1
ATOM 692 N N . VAL A 1 90 ? 19.413 15.766 -29.243 1.00 49.69 90 VAL A N 1
ATOM 693 C CA . VAL A 1 90 ? 19.415 16.650 -30.428 1.00 49.69 90 VAL A CA 1
ATOM 694 C C . VAL A 1 90 ? 18.003 17.212 -30.645 1.00 49.69 90 VAL A C 1
ATOM 696 O O . VAL A 1 90 ? 17.159 16.618 -31.319 1.00 49.69 90 VAL A O 1
ATOM 699 N N . GLN A 1 91 ? 17.809 18.437 -30.161 1.00 46.94 91 GLN A N 1
ATOM 700 C CA . GLN A 1 91 ? 17.215 19.535 -30.926 1.00 46.94 91 GLN A CA 1
ATOM 701 C C . GLN A 1 91 ? 18.064 20.782 -30.667 1.00 46.94 91 GLN A C 1
ATOM 703 O O . GLN A 1 91 ? 18.243 21.132 -29.479 1.00 46.94 91 GLN A O 1
#

Secondary structure (DSSP, 8-state):
--------PPPS-------------SEEEEEEESSHHHHHHHHHHHHTT-EE-SSPEEEE-SSSEEEEEEEE--HHHHHHHHHGGG-----

Foldseek 3Di:
DDDDDDPPPPDPDDPDDPPPPVQPPQKDKDKDFPDPVSVVVVVVVVVLQKDWDDDWDWDQPPPGIMIITMIGRDPVSSVVVVVVVVPDDDD

Radius of gyration: 22.59 Å; chains: 1; bounding box: 72×37×48 Å

pLDDT: mean 77.8, std 21.75, range [39.66, 98.56]

Sequence (91 aa):
MAGTDATQVPLPWHPGGVTHIEARLRYRVLTGPDDAEFCRRVSILMEDGYELHGSPSLTHDGQRVIVAQALVLPPYEAVRSRTDRTADPVQ